Protein AF-A0A6P3RRE3-F1 (afdb_monomer_lite)

Foldseek 3Di:
DDDDDDDWWKWKADQPDAPPDPPDPNHHTDDIDGPVQKDWDDFVVQQDPVQQKTKTKIDGPDDPPCQCVVKIKMKMKTADCAWDFDPDPPRDTDGNVDIDIDIDIPSGHHPDPRMDIDTDDDDDDPDPDAWDWDWDWDQDPPPDGDTDIDIDTDD

Organism: Pteropus vampyrus (NCBI:txid132908)

Secondary structure (DSSP, 8-state):
--------EEEEEE-TT--S-TTS-SSEEPPPEEGGGEEE--GGGT-BTTTTEEEEEEEES--TT-TTTT-EEEEEEEE-SS-B--SSTT---B-TT-EEEEEEEESPPPSSTTEEEEE------SSSPPPPPEEEEEEETTT--EEEEEEE---

pLDDT: mean 84.7, std 14.82, range [27.89, 97.44]

Sequence (155 aa):
FCIPRPPRQLFEFDGTNTSGTAAKPPGKPYPPYLLAKFSWNNVTGSLDPATLSATFQGHPIHDPTGAFTNGSLTFRVQAFPRSGRPTQPPRLLHTADTCQLEVALVGASPRGNRSLFGLEVAMLGPGPACPSVQGQQSIDDEYAPAVFQLDQLLW

Radius of gyration: 18.26 Å; chains: 1; bounding box: 47×42×44 Å

InterPro domains:
  IPR029382 Glycosylated lysosomal membrane protein [PF15065] (9-155)
  IPR029382 Glycosylated lysosomal membrane protein [PTHR31981] (9-155)

Structure (mmCIF, N/CA/C/O backbone):
data_AF-A0A6P3RRE3-F1
#
_entry.id   AF-A0A6P3RRE3-F1
#
loop_
_atom_site.group_PDB
_atom_site.id
_atom_site.type_symbol
_atom_site.label_atom_id
_atom_site.label_alt_id
_atom_site.label_comp_id
_atom_site.label_asym_id
_atom_site.label_entity_id
_atom_site.label_seq_id
_atom_site.pdbx_PDB_ins_code
_atom_site.Cartn_x
_atom_site.Cartn_y
_atom_site.Cartn_z
_atom_site.occupancy
_atom_site.B_iso_or_equiv
_atom_site.auth_seq_id
_atom_site.auth_comp_id
_atom_site.auth_asym_id
_atom_site.auth_atom_id
_atom_site.pdbx_PDB_model_num
ATOM 1 N N . PHE A 1 1 ? -18.370 -23.460 0.334 1.00 27.89 1 PHE A N 1
ATOM 2 C CA . PHE A 1 1 ? -18.999 -22.428 -0.511 1.00 27.89 1 PHE A CA 1
ATOM 3 C C . PHE A 1 1 ? -18.315 -21.106 -0.225 1.00 27.89 1 PHE A C 1
ATOM 5 O O . PHE A 1 1 ? -18.442 -20.596 0.879 1.00 27.89 1 PHE A O 1
ATOM 12 N N . CYS A 1 2 ? -17.527 -20.602 -1.171 1.00 40.94 2 CYS A N 1
ATOM 13 C CA . CYS A 1 2 ? -16.938 -19.268 -1.088 1.00 40.94 2 CYS A CA 1
ATOM 14 C C . CYS A 1 2 ? -17.645 -18.361 -2.098 1.00 40.94 2 CYS A C 1
ATOM 16 O O . CYS A 1 2 ? -18.003 -18.837 -3.171 1.00 40.94 2 CYS A O 1
ATOM 18 N N . ILE A 1 3 ? -17.746 -17.074 -1.740 1.00 41.84 3 ILE A N 1
ATOM 19 C CA . ILE A 1 3 ? -18.391 -15.920 -2.409 1.00 41.84 3 ILE A CA 1
ATOM 20 C C . ILE A 1 3 ? -19.724 -15.576 -1.717 1.00 41.84 3 ILE A C 1
ATOM 22 O O . ILE A 1 3 ? -20.631 -16.404 -1.678 1.00 41.84 3 ILE A O 1
ATOM 26 N N . PRO A 1 4 ? -19.786 -14.402 -1.057 1.00 36.94 4 PRO A N 1
ATOM 27 C CA . PRO A 1 4 ? -19.599 -13.080 -1.664 1.00 36.94 4 PRO A CA 1
ATOM 28 C C . PRO A 1 4 ? -18.292 -12.395 -1.231 1.00 36.94 4 PRO A C 1
ATOM 30 O O . PRO A 1 4 ? -18.009 -12.305 -0.044 1.00 36.94 4 PRO A O 1
ATOM 33 N N . ARG A 1 5 ? -17.481 -11.890 -2.175 1.00 63.47 5 ARG A N 1
ATOM 34 C CA . ARG A 1 5 ? -16.348 -10.984 -1.873 1.00 63.47 5 ARG A CA 1
ATOM 35 C C . ARG A 1 5 ? -16.669 -9.579 -2.393 1.00 63.47 5 ARG A C 1
ATOM 37 O O . ARG A 1 5 ? -16.687 -9.391 -3.608 1.00 63.47 5 ARG A O 1
ATOM 44 N N . PRO A 1 6 ? -17.011 -8.630 -1.506 1.00 43.44 6 PRO A N 1
ATOM 45 C CA . PRO A 1 6 ? -16.302 -7.331 -1.438 1.00 43.44 6 PRO A CA 1
ATOM 46 C C . PRO A 1 6 ? -16.317 -6.697 -0.012 1.00 43.44 6 PRO A C 1
ATOM 48 O O . PRO A 1 6 ? -17.103 -7.144 0.819 1.00 43.44 6 PRO A O 1
ATOM 51 N N . PRO A 1 7 ? -15.578 -5.604 0.297 1.00 53.41 7 PRO A N 1
ATOM 52 C CA . PRO A 1 7 ? -14.427 -4.988 -0.368 1.00 53.41 7 PRO A CA 1
ATOM 53 C C . PRO A 1 7 ? -13.149 -5.084 0.500 1.00 53.41 7 PRO A C 1
ATOM 55 O O . PRO A 1 7 ? -13.206 -5.393 1.679 1.00 53.41 7 PRO A O 1
ATOM 58 N N . ARG A 1 8 ? -11.986 -4.778 -0.079 1.00 80.56 8 ARG A N 1
ATOM 59 C CA . ARG A 1 8 ? -10.725 -4.608 0.666 1.00 80.56 8 ARG A CA 1
ATOM 60 C C . ARG A 1 8 ? -10.830 -3.354 1.542 1.00 80.56 8 ARG A C 1
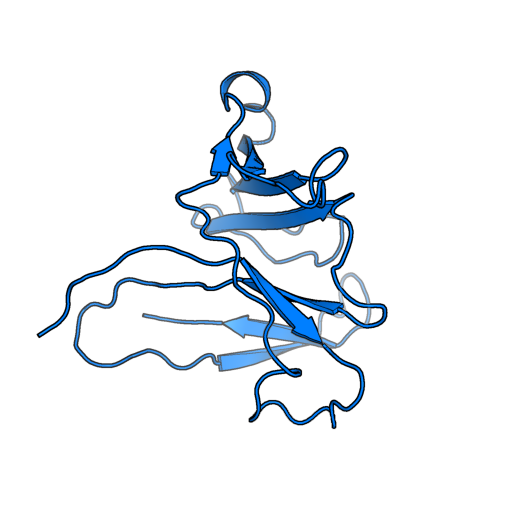ATOM 62 O O . ARG A 1 8 ? -11.384 -2.352 1.079 1.00 80.56 8 ARG A O 1
ATOM 69 N N . GLN A 1 9 ? -10.345 -3.411 2.778 1.00 92.56 9 GLN A N 1
ATOM 70 C CA . GLN A 1 9 ? -10.597 -2.388 3.798 1.00 92.56 9 GLN A CA 1
ATOM 71 C C . GLN A 1 9 ? -9.310 -1.748 4.312 1.00 92.56 9 GLN A C 1
ATOM 73 O O . GLN A 1 9 ? -8.295 -2.419 4.494 1.00 92.56 9 GLN A O 1
ATOM 78 N N . LEU A 1 10 ? -9.387 -0.449 4.596 1.00 94.81 10 LEU A N 1
ATOM 79 C CA . LEU A 1 10 ? -8.461 0.237 5.490 1.00 94.81 10 LEU A CA 1
ATOM 80 C C . LEU A 1 10 ? -9.119 0.305 6.874 1.00 94.81 10 LEU A C 1
ATOM 82 O O . LEU A 1 10 ? -10.188 0.899 7.042 1.00 94.81 10 LEU A O 1
ATOM 86 N N . PHE A 1 11 ? -8.483 -0.327 7.852 1.00 93.94 11 PHE A N 1
ATOM 87 C CA . PHE A 1 11 ? -8.894 -0.330 9.246 1.00 93.94 11 PHE A CA 1
ATOM 88 C C . PHE A 1 11 ? -8.222 0.790 10.026 1.00 93.94 11 PHE A C 1
ATOM 90 O O . PHE A 1 11 ? -7.097 1.191 9.733 1.00 93.94 11 PHE A O 1
ATOM 97 N N . GLU A 1 12 ? -8.911 1.226 11.071 1.00 94.50 12 GLU A N 1
ATOM 98 C CA . GLU A 1 12 ? -8.396 2.128 12.086 1.00 94.50 12 GLU A CA 1
ATOM 99 C C . GLU A 1 12 ? -8.856 1.612 13.454 1.00 94.50 12 GLU A C 1
ATOM 101 O O . GLU A 1 12 ? -10.024 1.251 13.622 1.00 94.50 12 GLU A O 1
ATOM 106 N N . PHE A 1 13 ? -7.954 1.570 14.429 1.00 92.38 13 PHE A N 1
ATOM 107 C CA . PHE A 1 13 ? -8.210 1.074 15.780 1.00 92.38 13 PHE A CA 1
ATOM 108 C C . PHE A 1 13 ? -7.782 2.104 16.823 1.00 92.38 13 PHE A C 1
ATOM 110 O O . PHE A 1 13 ? -6.747 2.745 16.669 1.00 92.38 13 PHE A O 1
ATOM 117 N N . ASP A 1 14 ? -8.542 2.227 17.908 1.00 91.44 14 ASP A N 1
ATOM 118 C CA . ASP A 1 14 ? -8.147 2.998 19.089 1.00 91.44 14 ASP A CA 1
ATOM 119 C C . ASP A 1 14 ? -7.123 2.209 19.926 1.00 91.44 14 ASP A C 1
ATOM 121 O O . ASP A 1 14 ? -7.472 1.229 20.594 1.00 91.44 14 ASP A O 1
ATOM 125 N N . GLY A 1 15 ? -5.863 2.649 19.890 1.00 85.06 15 GLY A N 1
ATOM 126 C CA . GLY A 1 15 ? -4.721 2.038 20.570 1.00 85.06 15 GLY A CA 1
ATOM 127 C C . GLY A 1 15 ? -4.535 2.439 22.040 1.00 85.06 15 GLY A C 1
ATOM 128 O O . GLY A 1 15 ? -3.462 2.226 22.600 1.00 85.06 15 GLY A O 1
ATOM 129 N N . THR A 1 16 ? -5.523 3.050 22.702 1.00 79.88 16 THR A N 1
ATOM 130 C CA . THR A 1 16 ? -5.366 3.557 24.082 1.00 79.88 16 THR A CA 1
ATOM 131 C C . THR A 1 16 ? -5.017 2.496 25.137 1.00 79.88 16 THR A C 1
ATOM 133 O O . THR A 1 16 ? -4.368 2.853 26.117 1.00 79.88 16 THR A O 1
ATOM 136 N N . ASN A 1 17 ? -5.352 1.213 24.925 1.00 68.69 17 ASN A N 1
ATOM 137 C CA . ASN A 1 17 ? -5.155 0.116 25.894 1.00 68.69 17 ASN A CA 1
ATOM 138 C C . ASN A 1 17 ? -4.565 -1.174 25.284 1.00 68.69 17 ASN A C 1
ATOM 140 O O . ASN A 1 17 ? -4.866 -2.283 25.733 1.00 68.69 17 ASN A O 1
ATOM 144 N N . THR A 1 18 ? -3.757 -1.074 24.231 1.00 65.44 18 THR A N 1
ATOM 145 C CA . THR A 1 18 ? -3.155 -2.259 23.604 1.00 65.44 18 THR A CA 1
ATOM 146 C C . THR A 1 18 ? -1.985 -2.804 24.417 1.00 65.44 18 THR A C 1
ATOM 148 O O . THR A 1 18 ? -0.912 -2.204 24.439 1.00 65.44 18 THR A O 1
ATOM 151 N N . SER A 1 19 ? -2.147 -3.981 25.028 1.00 58.59 19 SER A N 1
ATOM 152 C CA . SER A 1 19 ? -1.005 -4.838 25.362 1.00 58.59 19 SER A CA 1
ATOM 153 C C . SER A 1 19 ? -0.476 -5.423 24.050 1.00 58.59 19 SER A C 1
ATOM 155 O O . SER A 1 19 ? -1.262 -6.010 23.311 1.00 58.59 19 SER A O 1
ATOM 157 N N . GLY A 1 20 ? 0.808 -5.245 23.728 1.00 55.66 20 GLY A N 1
ATOM 158 C CA . GLY A 1 20 ? 1.434 -5.578 22.432 1.00 55.66 20 GLY A CA 1
ATOM 159 C C . GLY A 1 20 ? 1.491 -7.066 22.038 1.00 55.66 20 GLY A C 1
ATOM 160 O O . GLY A 1 20 ? 2.491 -7.522 21.500 1.00 55.66 20 GLY A O 1
ATOM 161 N N . THR A 1 21 ? 0.450 -7.849 22.315 1.00 53.38 21 THR A N 1
ATOM 162 C CA . THR A 1 21 ? 0.322 -9.266 21.966 1.00 53.38 21 THR A CA 1
ATOM 163 C C . THR A 1 21 ? -0.433 -9.432 20.647 1.00 53.38 21 THR A C 1
ATOM 165 O O . THR A 1 21 ? -1.594 -9.037 20.548 1.00 53.38 21 THR A O 1
ATOM 168 N N . ALA A 1 22 ? 0.198 -10.082 19.665 1.00 56.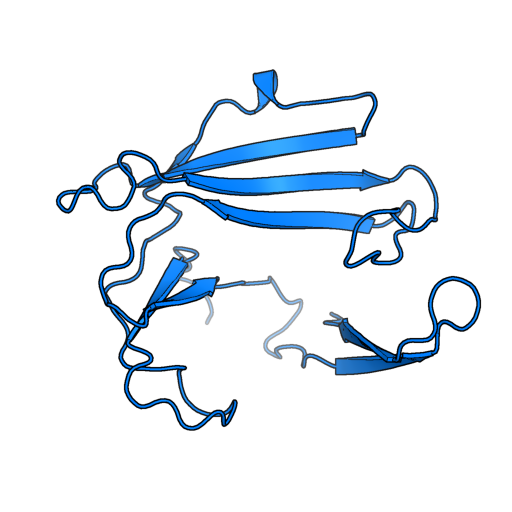31 22 ALA A N 1
ATOM 169 C CA . ALA A 1 22 ? -0.263 -10.231 18.276 1.00 56.31 22 ALA A CA 1
ATOM 170 C C . ALA A 1 22 ? -1.593 -10.998 18.071 1.00 56.31 22 ALA A C 1
ATOM 172 O O . ALA A 1 22 ? -2.103 -11.054 16.957 1.00 56.31 22 ALA A O 1
ATOM 173 N N . ALA A 1 23 ? -2.166 -11.599 19.120 1.00 55.16 23 ALA A N 1
ATOM 174 C CA . ALA A 1 23 ? -3.348 -12.461 19.018 1.00 55.16 23 ALA A CA 1
ATOM 175 C C . ALA A 1 23 ? -4.699 -11.719 19.094 1.00 55.16 23 ALA A C 1
ATOM 177 O O . ALA A 1 23 ? -5.739 -12.318 18.826 1.00 55.16 23 ALA A O 1
ATOM 178 N N . LYS A 1 24 ? -4.717 -10.433 19.474 1.00 63.22 24 LYS A N 1
ATOM 179 C CA . LYS A 1 24 ? -5.942 -9.626 19.608 1.00 63.22 24 LYS A CA 1
ATOM 180 C C . LYS A 1 24 ? -5.889 -8.448 18.628 1.00 63.22 24 LYS A C 1
ATOM 182 O O . LYS A 1 24 ? -4.794 -7.932 18.406 1.00 63.22 24 LYS A O 1
ATOM 187 N N . PRO A 1 25 ? -7.027 -7.991 18.056 1.00 69.62 25 PRO A N 1
ATOM 188 C CA . PRO A 1 25 ? -7.052 -6.739 17.309 1.00 69.62 25 PRO A CA 1
ATOM 189 C C . PRO A 1 25 ? -6.362 -5.629 18.112 1.00 69.62 25 PRO A C 1
ATOM 191 O O . PRO A 1 25 ? -6.518 -5.591 19.341 1.00 69.62 25 PRO A O 1
ATOM 194 N N . PRO A 1 26 ? -5.623 -4.731 17.441 1.00 79.56 26 PRO A N 1
ATOM 195 C CA . PRO A 1 26 ? -4.746 -3.753 18.076 1.00 79.56 26 PRO A CA 1
ATOM 196 C C . PRO A 1 26 ? -5.544 -2.590 18.688 1.00 79.56 26 PRO A C 1
ATOM 198 O O . PRO A 1 26 ? -5.121 -1.447 18.645 1.00 79.56 26 PRO A O 1
ATOM 201 N N . GLY A 1 27 ? -6.730 -2.844 19.235 1.00 84.12 27 GLY A N 1
ATOM 202 C CA . GLY A 1 27 ? -7.595 -1.828 19.813 1.00 84.12 27 GLY A CA 1
ATOM 203 C C . GLY A 1 27 ? -9.063 -2.024 19.474 1.00 84.12 27 GLY A C 1
ATOM 204 O O . GLY A 1 27 ? -9.467 -3.009 18.848 1.00 84.12 27 GLY A O 1
ATOM 205 N N . LYS A 1 28 ? -9.881 -1.058 19.895 1.00 87.75 28 LYS A N 1
ATOM 206 C CA . LYS A 1 28 ? -11.296 -1.001 19.515 1.00 87.75 28 LYS A CA 1
ATOM 207 C C . LYS A 1 28 ? -11.394 -0.511 18.062 1.00 87.75 28 LYS A C 1
ATOM 209 O O . LYS A 1 28 ? -10.886 0.573 17.784 1.00 87.75 28 LYS A O 1
ATOM 214 N N . PRO A 1 29 ? -12.022 -1.260 17.138 1.00 90.50 29 PRO A N 1
ATOM 215 C CA . PRO A 1 29 ? -12.110 -0.842 15.744 1.00 90.50 29 PRO A CA 1
ATOM 216 C C . PRO A 1 29 ? -13.052 0.353 15.582 1.00 90.50 29 PRO A C 1
ATOM 218 O O . PRO A 1 29 ? -14.155 0.375 16.137 1.00 90.50 29 PRO A O 1
ATOM 221 N N . TYR A 1 30 ? -12.635 1.318 14.771 1.00 93.06 30 TYR A N 1
ATOM 222 C CA . TYR A 1 30 ? -13.529 2.303 14.175 1.00 93.06 30 TYR A CA 1
ATOM 223 C C . TYR A 1 30 ? -14.201 1.725 12.912 1.00 93.06 30 TYR A C 1
ATOM 225 O O . TYR A 1 30 ? -13.740 0.714 12.377 1.00 93.06 30 TYR A O 1
ATOM 233 N N . PRO A 1 31 ? -15.271 2.357 12.382 1.00 93.12 31 PRO A N 1
ATOM 234 C CA . PRO A 1 31 ? -15.863 1.943 11.108 1.00 93.12 31 PRO A CA 1
ATOM 235 C C . PRO A 1 31 ? -14.830 1.932 9.959 1.00 93.12 31 PRO A C 1
ATOM 237 O O . PRO A 1 31 ? -14.236 2.979 9.687 1.00 93.12 31 PRO A O 1
ATOM 240 N N . PRO A 1 32 ? -14.597 0.800 9.276 1.00 93.00 32 PRO A N 1
ATOM 241 C CA . PRO A 1 32 ? -13.542 0.691 8.273 1.00 93.00 32 PRO A CA 1
ATOM 242 C C . PRO A 1 32 ? -13.840 1.517 7.022 1.00 93.00 32 PRO A C 1
ATOM 244 O O . PRO A 1 32 ? -14.997 1.739 6.652 1.00 93.00 32 PRO A O 1
ATOM 247 N N . TYR A 1 33 ? -12.782 1.931 6.327 1.00 94.50 33 TYR A N 1
ATOM 248 C CA . TYR A 1 33 ? -12.901 2.560 5.020 1.00 94.50 33 TYR A CA 1
ATOM 249 C C . TYR A 1 33 ? -12.904 1.481 3.937 1.00 94.50 33 TYR A C 1
ATOM 251 O O . TYR A 1 33 ? -11.952 0.714 3.788 1.00 94.50 33 TYR A O 1
ATOM 259 N N . LEU A 1 34 ? -13.980 1.423 3.157 1.00 94.56 34 LEU A N 1
ATOM 260 C CA . LEU A 1 34 ? -14.100 0.478 2.051 1.00 94.56 34 LEU A CA 1
ATOM 261 C C . LEU A 1 34 ? -13.326 1.023 0.848 1.00 94.56 34 LEU A C 1
ATOM 263 O O . LEU A 1 34 ? -13.736 2.030 0.274 1.00 94.56 34 LEU A O 1
ATOM 267 N N . LEU A 1 35 ? -12.262 0.343 0.412 1.00 94.19 35 LEU A N 1
ATOM 268 C CA . LEU A 1 35 ? -11.444 0.805 -0.721 1.00 94.19 35 LEU A CA 1
ATOM 269 C C . LEU A 1 35 ? -12.217 0.822 -2.049 1.00 94.19 35 LEU A C 1
ATOM 271 O O . LEU A 1 35 ? -11.879 1.570 -2.958 1.00 94.19 35 LEU A O 1
ATOM 275 N N . ALA A 1 36 ? -13.303 0.050 -2.152 1.00 94.00 36 ALA A N 1
ATOM 276 C CA . ALA A 1 36 ? -14.232 0.121 -3.283 1.00 94.00 36 ALA A CA 1
ATOM 277 C C . ALA A 1 36 ? -15.029 1.441 -3.344 1.00 94.00 36 ALA A C 1
ATOM 279 O O . ALA A 1 36 ? -15.628 1.743 -4.369 1.00 94.00 36 ALA A O 1
ATOM 280 N N . LYS A 1 37 ? -15.059 2.218 -2.252 1.00 95.25 37 LYS A N 1
ATOM 281 C CA . LYS A 1 37 ? -15.693 3.543 -2.168 1.00 95.25 37 LYS A CA 1
ATOM 282 C C . LYS A 1 37 ? -14.662 4.679 -2.204 1.00 95.25 37 LYS A C 1
ATOM 284 O O . LYS A 1 37 ? -14.936 5.769 -1.701 1.00 95.25 37 LYS A O 1
ATOM 289 N N . PHE A 1 38 ? -13.476 4.418 -2.755 1.00 95.69 38 PHE A N 1
ATOM 290 C CA . PHE A 1 38 ? -12.456 5.434 -3.015 1.00 95.69 38 PHE A CA 1
ATOM 291 C C . PHE A 1 38 ? -12.554 5.921 -4.457 1.00 95.69 38 PHE A C 1
ATOM 293 O O . PHE A 1 38 ? -12.825 5.139 -5.369 1.00 95.69 38 PHE A O 1
ATOM 300 N N . SER A 1 39 ? -12.304 7.212 -4.644 1.00 95.56 39 SER A N 1
ATOM 301 C CA . SER A 1 39 ? -11.953 7.782 -5.937 1.00 95.56 39 SER A CA 1
ATOM 302 C C . SER A 1 39 ? -10.447 7.645 -6.115 1.00 95.56 39 SER A C 1
ATOM 304 O O . SER A 1 39 ? -9.696 7.887 -5.168 1.00 95.56 39 SER A O 1
ATOM 306 N N . TRP A 1 40 ? -10.012 7.254 -7.309 1.00 95.38 40 TRP A N 1
ATOM 307 C CA . TRP A 1 40 ? -8.605 7.050 -7.641 1.00 95.38 40 TRP A CA 1
ATOM 308 C C . TRP A 1 40 ? -8.204 7.991 -8.770 1.00 95.38 40 TRP A C 1
ATOM 310 O O . TRP A 1 40 ? -8.924 8.126 -9.760 1.00 95.38 40 TRP A O 1
ATOM 320 N N . ASN A 1 41 ? -7.044 8.623 -8.623 1.00 94.94 41 ASN A N 1
ATOM 321 C CA . ASN A 1 41 ? -6.463 9.475 -9.649 1.00 94.94 41 ASN A CA 1
ATOM 322 C C . ASN A 1 41 ? -6.118 8.660 -10.900 1.00 94.94 41 ASN A C 1
ATOM 324 O O . ASN A 1 41 ? -5.859 7.455 -10.838 1.00 94.94 41 ASN A O 1
ATOM 328 N N . ASN A 1 42 ? -6.080 9.339 -12.047 1.00 94.12 42 ASN A N 1
ATOM 329 C CA . ASN A 1 42 ? -5.665 8.704 -13.288 1.00 94.12 42 ASN A CA 1
ATOM 330 C C . ASN A 1 42 ? -4.181 8.306 -13.214 1.00 94.12 42 ASN A C 1
ATOM 332 O O . ASN A 1 42 ? -3.316 9.140 -12.946 1.00 94.12 42 ASN A O 1
ATOM 336 N N . VAL A 1 43 ? -3.898 7.034 -13.489 1.00 92.88 43 VAL A N 1
ATOM 337 C CA . VAL A 1 43 ? -2.549 6.459 -13.442 1.00 92.88 43 VAL A CA 1
ATOM 338 C C . VAL A 1 43 ? -1.648 6.963 -14.572 1.00 92.88 43 VAL A C 1
ATOM 340 O O . VAL A 1 43 ? -0.430 6.919 -14.449 1.00 92.88 43 VAL A O 1
ATOM 343 N N . THR A 1 44 ? -2.208 7.478 -15.673 1.00 90.25 44 THR A N 1
ATOM 344 C CA . THR A 1 44 ? -1.405 7.914 -16.830 1.00 90.25 44 THR A CA 1
ATOM 345 C C . THR A 1 44 ? -0.394 9.004 -16.482 1.00 90.25 44 THR A C 1
ATOM 347 O O . THR A 1 44 ? 0.682 9.030 -17.066 1.00 90.25 44 THR A O 1
ATOM 350 N N . GLY A 1 45 ? -0.712 9.876 -15.520 1.00 87.38 45 GLY A N 1
ATOM 351 C CA . GLY A 1 45 ? 0.195 10.929 -15.056 1.00 87.38 45 GLY A CA 1
ATOM 352 C C . GLY A 1 45 ? 1.296 10.447 -14.106 1.00 87.38 45 GLY A C 1
ATOM 353 O O . GLY A 1 45 ? 2.248 11.184 -13.876 1.00 87.38 45 GLY A O 1
ATOM 354 N N . SER A 1 46 ? 1.176 9.238 -13.548 1.00 92.06 46 SER A N 1
ATOM 355 C CA . SE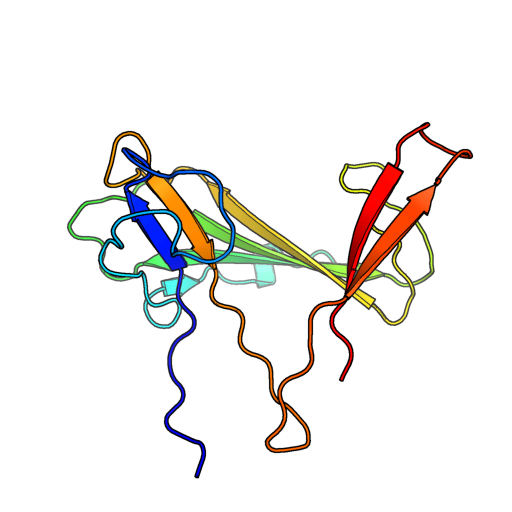R A 1 46 ? 2.137 8.660 -12.599 1.00 92.06 46 SER A CA 1
ATOM 356 C C . SER A 1 46 ? 2.902 7.457 -13.153 1.00 92.06 46 SER A C 1
ATOM 358 O O . SER A 1 46 ? 3.727 6.882 -12.442 1.00 92.06 46 SER A O 1
ATOM 360 N N . LEU A 1 47 ? 2.615 7.060 -14.396 1.00 95.31 47 LEU A N 1
ATOM 361 C CA . LEU A 1 47 ? 3.319 5.994 -15.089 1.00 95.31 47 LEU A CA 1
ATOM 362 C C . LEU A 1 47 ? 4.707 6.484 -15.504 1.00 95.31 47 LEU A C 1
ATOM 364 O O . LEU A 1 47 ? 4.835 7.404 -16.309 1.00 95.31 47 LEU A O 1
ATOM 368 N N . ASP A 1 48 ? 5.736 5.821 -14.996 1.00 95.38 48 ASP A N 1
ATOM 369 C CA . ASP A 1 48 ? 7.127 6.083 -15.332 1.00 95.38 48 ASP A CA 1
ATOM 370 C C . ASP A 1 48 ? 7.761 4.832 -15.967 1.00 95.38 48 ASP A C 1
ATOM 372 O O . ASP A 1 48 ? 8.142 3.890 -15.259 1.00 95.38 48 ASP A O 1
ATOM 376 N N . PRO A 1 49 ? 7.896 4.803 -17.307 1.00 94.38 49 PRO A N 1
ATOM 377 C CA . PRO A 1 49 ? 8.533 3.700 -18.018 1.00 94.38 49 PRO A CA 1
ATOM 378 C C . PRO A 1 49 ? 10.025 3.537 -17.708 1.00 94.38 49 PRO A C 1
ATOM 380 O O . PRO A 1 49 ? 10.544 2.433 -17.849 1.00 94.38 49 PRO A O 1
ATOM 383 N N . ALA A 1 50 ? 10.727 4.598 -17.295 1.00 94.06 50 ALA A N 1
ATOM 384 C CA . ALA A 1 50 ? 12.157 4.520 -17.002 1.00 94.06 50 ALA A CA 1
ATOM 385 C C . ALA A 1 50 ? 12.417 3.765 -15.692 1.00 94.06 50 ALA A C 1
ATOM 387 O O . ALA A 1 50 ? 13.390 3.018 -15.587 1.00 94.06 50 ALA A O 1
ATOM 388 N N . THR A 1 51 ? 11.529 3.925 -14.708 1.00 92.62 51 THR A N 1
ATOM 389 C CA . THR A 1 51 ? 11.601 3.217 -13.419 1.00 92.62 51 THR A CA 1
ATOM 390 C C . THR A 1 51 ? 10.684 1.997 -13.332 1.00 92.62 51 THR A C 1
ATOM 392 O O . THR A 1 51 ? 10.691 1.317 -12.303 1.00 92.62 51 THR A O 1
ATOM 395 N N . LEU A 1 52 ? 9.926 1.711 -14.400 1.00 95.75 52 LEU A N 1
ATOM 396 C CA . LEU A 1 52 ? 8.910 0.657 -14.476 1.00 95.75 52 LEU A CA 1
ATOM 397 C C . LEU A 1 52 ? 7.910 0.740 -13.315 1.00 95.75 52 LEU A C 1
ATOM 399 O O . LEU A 1 52 ? 7.581 -0.272 -12.689 1.00 95.75 52 LEU A O 1
ATOM 403 N N . SER A 1 53 ? 7.463 1.957 -12.996 1.00 96.31 53 SER A N 1
ATOM 404 C CA . SER A 1 53 ? 6.587 2.198 -11.851 1.00 96.31 53 SER A CA 1
ATOM 405 C C . SER A 1 53 ? 5.315 2.961 -12.206 1.00 96.31 53 SER A C 1
ATOM 407 O O . SER A 1 53 ? 5.241 3.669 -13.207 1.00 96.31 53 SER A O 1
ATOM 409 N N . ALA A 1 54 ? 4.284 2.768 -11.388 1.00 96.88 54 ALA A N 1
ATOM 410 C CA . ALA A 1 54 ? 2.999 3.444 -11.496 1.00 96.88 54 ALA A CA 1
ATOM 411 C C . ALA A 1 54 ? 2.418 3.675 -10.100 1.00 96.88 54 ALA A C 1
ATOM 413 O O . ALA A 1 54 ? 2.616 2.863 -9.192 1.00 96.88 54 ALA A O 1
ATOM 414 N N . THR A 1 55 ? 1.685 4.774 -9.923 1.00 97.25 55 THR A N 1
ATOM 415 C CA . THR A 1 55 ? 1.143 5.159 -8.613 1.00 97.25 55 THR A CA 1
ATOM 416 C C . THR A 1 55 ? -0.365 5.363 -8.665 1.00 97.25 55 THR A C 1
ATOM 418 O O . THR A 1 55 ? -0.863 6.197 -9.421 1.00 97.25 55 THR A O 1
ATOM 421 N N . PHE A 1 56 ? -1.086 4.638 -7.812 1.00 96.19 56 PHE A N 1
ATOM 422 C CA . PHE A 1 56 ? -2.521 4.778 -7.591 1.00 96.19 56 PHE A CA 1
ATOM 423 C C . PHE A 1 56 ? -2.742 5.546 -6.296 1.00 96.19 56 PHE A C 1
ATOM 425 O O . PHE A 1 56 ? -2.523 5.019 -5.209 1.00 96.19 56 PHE A O 1
ATOM 432 N N . GLN A 1 57 ? -3.176 6.793 -6.411 1.00 96.81 57 GLN A N 1
ATOM 433 C CA . GLN A 1 57 ? -3.499 7.637 -5.268 1.00 96.81 57 GLN A CA 1
ATOM 434 C C . GLN A 1 57 ? -5.008 7.832 -5.202 1.00 96.81 57 GLN A C 1
ATOM 436 O O . GLN A 1 57 ? -5.636 8.088 -6.229 1.00 96.81 57 GLN A O 1
ATOM 441 N N . GLY A 1 58 ? -5.588 7.713 -4.014 1.00 95.56 58 GLY A N 1
ATOM 442 C CA . GLY A 1 58 ? -7.023 7.857 -3.845 1.00 95.56 58 GLY A CA 1
ATOM 443 C C . GLY A 1 58 ? -7.443 8.342 -2.470 1.00 95.56 58 GLY A C 1
ATOM 444 O O . GLY A 1 58 ? -6.666 8.361 -1.512 1.00 95.56 58 GLY A O 1
ATOM 445 N N . HIS A 1 59 ? -8.711 8.720 -2.392 1.00 96.31 59 HIS A N 1
ATOM 446 C CA . HIS A 1 59 ? -9.384 9.174 -1.180 1.00 96.31 59 HIS A CA 1
ATOM 447 C C . HIS A 1 59 ? -10.843 8.686 -1.179 1.00 96.31 59 HIS A C 1
ATOM 449 O O . HIS A 1 59 ? -11.390 8.388 -2.247 1.00 96.31 59 HIS A O 1
ATOM 455 N N . PRO A 1 60 ? -11.512 8.590 -0.017 1.00 96.06 60 PRO A N 1
ATOM 456 C CA . PRO A 1 60 ? -12.927 8.241 0.040 1.00 96.06 60 PRO A CA 1
ATOM 457 C C . PRO A 1 60 ? -13.780 9.206 -0.799 1.00 96.06 60 PRO A C 1
ATOM 459 O O . PRO A 1 60 ? -13.565 10.417 -0.770 1.00 96.06 60 PRO A O 1
ATOM 462 N N . ILE A 1 61 ? -14.772 8.675 -1.522 1.00 95.25 61 ILE A N 1
ATOM 463 C CA . ILE A 1 61 ? -15.740 9.483 -2.294 1.00 95.25 61 ILE A CA 1
ATOM 464 C C . ILE A 1 61 ? -16.645 10.286 -1.351 1.00 95.25 61 ILE A C 1
ATOM 466 O O . ILE A 1 61 ? -17.038 11.407 -1.656 1.00 95.25 61 ILE A O 1
ATOM 470 N N . HIS A 1 62 ? -16.984 9.699 -0.203 1.00 92.94 62 HIS A N 1
ATOM 471 C CA . HIS A 1 62 ? -17.837 10.308 0.808 1.00 92.94 62 HIS A CA 1
ATOM 472 C C . HIS A 1 62 ? -17.099 10.344 2.147 1.00 92.94 62 HIS A C 1
ATOM 474 O O . HIS A 1 62 ? -16.939 9.310 2.801 1.00 92.94 62 HIS A O 1
ATOM 480 N N . ASP A 1 63 ? -16.670 11.538 2.548 1.00 92.25 63 ASP A N 1
ATOM 481 C CA . ASP A 1 63 ? -15.900 11.786 3.766 1.00 92.25 63 ASP A CA 1
ATOM 482 C C . ASP A 1 63 ? -16.537 12.921 4.590 1.00 92.25 63 ASP A C 1
ATOM 484 O O . ASP A 1 63 ? -16.102 14.071 4.530 1.00 92.25 63 ASP A O 1
ATOM 488 N N . PRO A 1 64 ? -17.601 12.625 5.355 1.00 90.81 64 PRO A N 1
ATOM 489 C CA . PRO A 1 64 ? -18.368 13.646 6.069 1.00 90.81 64 PRO A CA 1
ATOM 490 C C . PRO A 1 64 ? -17.575 14.265 7.225 1.00 90.81 64 PRO A C 1
ATOM 492 O O . PRO A 1 64 ? -17.875 1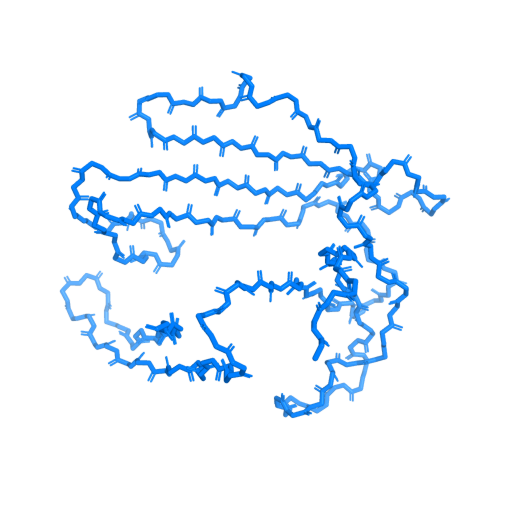5.367 7.667 1.00 90.81 64 PRO A O 1
ATOM 495 N N . THR A 1 65 ? -16.570 13.547 7.725 1.00 89.62 65 THR A N 1
ATOM 496 C CA . THR A 1 65 ? -15.667 14.003 8.784 1.00 89.62 65 THR A CA 1
ATOM 497 C C . THR A 1 65 ? -14.491 14.818 8.253 1.00 89.62 65 THR A C 1
ATOM 499 O O . THR A 1 65 ? -13.744 15.373 9.053 1.00 89.62 65 THR A O 1
ATOM 502 N N . GLY A 1 66 ? -14.299 14.872 6.930 1.00 93.12 66 GLY A N 1
ATOM 503 C CA . GLY A 1 66 ? -13.161 15.543 6.305 1.00 93.12 66 GLY A CA 1
ATOM 504 C C . GLY A 1 66 ? -11.806 14.929 6.668 1.00 93.12 66 GLY A C 1
ATOM 505 O O . GLY A 1 66 ? -10.790 15.625 6.597 1.00 93.12 66 GLY A O 1
ATOM 506 N N . ALA A 1 67 ? -11.768 13.649 7.054 1.00 94.25 67 ALA A N 1
ATOM 507 C CA . ALA A 1 67 ? -10.551 12.961 7.474 1.00 94.25 67 ALA A CA 1
ATOM 508 C C . ALA A 1 67 ? -9.489 12.895 6.360 1.00 94.25 67 ALA A C 1
ATOM 510 O O . ALA A 1 67 ? -8.298 12.895 6.644 1.00 94.25 67 ALA A O 1
ATOM 511 N N . PHE A 1 68 ? -9.898 12.883 5.095 1.00 96.19 68 PHE A N 1
ATOM 512 C CA . PHE A 1 68 ? -9.051 12.825 3.906 1.00 96.19 68 PHE A CA 1
ATOM 513 C C . PHE A 1 68 ? -9.017 14.149 3.129 1.00 96.19 68 PHE A C 1
ATOM 515 O O . PHE A 1 68 ? -8.530 14.169 2.006 1.00 96.19 68 PHE A O 1
ATOM 522 N N . THR A 1 69 ? -9.456 15.273 3.710 1.00 93.69 69 THR A N 1
ATOM 523 C CA . THR A 1 69 ? -9.439 16.587 3.024 1.00 93.69 69 THR A CA 1
ATOM 524 C C . THR A 1 69 ? -8.051 16.944 2.473 1.00 93.69 69 THR A C 1
ATOM 526 O O . THR A 1 69 ? -7.933 17.396 1.341 1.00 93.69 69 THR A O 1
ATOM 529 N N . ASN A 1 70 ? -6.998 16.674 3.252 1.00 94.12 70 ASN A N 1
ATOM 530 C CA . ASN A 1 70 ? -5.592 16.813 2.846 1.00 94.12 70 ASN A CA 1
ATOM 531 C C . ASN A 1 70 ? -4.869 15.455 2.835 1.00 94.12 70 ASN A C 1
ATOM 533 O O . ASN A 1 70 ? -3.642 15.392 2.924 1.00 94.12 70 ASN A O 1
ATOM 537 N N . GLY A 1 71 ? -5.640 14.367 2.811 1.00 95.75 71 GLY A N 1
ATOM 538 C CA . GLY A 1 71 ? -5.155 13.015 3.024 1.00 95.75 71 GLY A CA 1
ATOM 539 C C . GLY A 1 71 ? -5.327 12.137 1.796 1.00 95.75 71 GLY A C 1
ATOM 540 O O . GLY A 1 71 ? -6.282 12.278 1.040 1.00 95.75 71 GLY A O 1
ATOM 541 N N . SER A 1 72 ? -4.425 11.182 1.605 1.00 96.44 72 SER A N 1
ATOM 542 C CA . SER A 1 72 ? -4.554 10.186 0.543 1.00 96.44 72 SER A CA 1
ATOM 543 C C . SER A 1 72 ? -3.974 8.840 0.952 1.00 96.44 72 SER A C 1
ATOM 545 O O . SER A 1 72 ? -3.030 8.758 1.743 1.00 96.44 72 SER A O 1
ATOM 547 N N . LEU A 1 73 ? -4.549 7.782 0.387 1.00 97.44 73 LEU A N 1
ATOM 548 C CA . LEU A 1 73 ? -3.972 6.447 0.375 1.00 97.44 73 LEU A CA 1
ATOM 549 C C . LEU A 1 73 ? -3.327 6.218 -0.990 1.00 97.44 73 LEU A C 1
ATOM 551 O O . LEU A 1 73 ? -3.967 6.409 -2.024 1.00 97.44 73 LEU A O 1
ATOM 555 N N . THR A 1 74 ? -2.068 5.802 -0.983 1.00 97.25 74 THR A N 1
ATOM 556 C CA . THR A 1 74 ? -1.264 5.618 -2.187 1.00 97.25 74 THR A CA 1
ATOM 557 C C . THR A 1 74 ? -0.746 4.190 -2.268 1.00 97.25 74 THR A C 1
ATOM 559 O O . THR A 1 74 ? -0.163 3.692 -1.309 1.00 97.25 74 THR A O 1
ATOM 562 N N . PHE A 1 75 ? -0.933 3.560 -3.425 1.00 96.81 75 PHE A N 1
ATOM 563 C CA . PHE A 1 75 ? -0.332 2.290 -3.813 1.00 96.81 75 PHE A CA 1
ATOM 564 C C . PHE A 1 75 ? 0.648 2.545 -4.957 1.00 96.81 75 PHE A C 1
ATOM 566 O O . PHE A 1 75 ? 0.229 2.867 -6.070 1.00 96.81 75 PHE A O 1
ATOM 573 N N . ARG A 1 76 ? 1.947 2.409 -4.701 1.00 96.38 76 ARG A N 1
ATOM 574 C CA . ARG A 1 76 ? 2.983 2.503 -5.733 1.00 96.38 76 ARG A CA 1
ATOM 575 C C . ARG A 1 76 ? 3.451 1.103 -6.097 1.00 96.38 76 ARG A C 1
ATOM 577 O O . ARG A 1 76 ? 3.885 0.346 -5.235 1.00 96.38 76 ARG A O 1
ATOM 584 N N . VAL A 1 77 ? 3.334 0.763 -7.374 1.00 96.25 77 VAL A N 1
ATOM 585 C CA . VAL A 1 77 ? 3.748 -0.525 -7.932 1.00 96.25 77 VAL A CA 1
ATOM 586 C C . VAL A 1 77 ? 5.004 -0.295 -8.751 1.00 96.25 77 VAL A C 1
ATOM 588 O O . VAL A 1 77 ? 5.031 0.610 -9.582 1.00 96.25 77 VAL A O 1
ATOM 591 N N . GLN A 1 78 ? 6.029 -1.107 -8.526 1.00 96.31 78 GLN A N 1
ATOM 592 C CA . GLN A 1 78 ? 7.273 -1.062 -9.282 1.00 96.31 78 GLN A CA 1
ATOM 593 C C . GLN A 1 78 ? 7.684 -2.471 -9.705 1.00 96.31 78 GLN A C 1
ATOM 595 O O . GLN A 1 78 ? 7.738 -3.378 -8.875 1.00 96.31 78 GLN A O 1
ATOM 600 N N . ALA A 1 79 ? 7.976 -2.646 -10.990 1.00 96.38 79 ALA A N 1
ATOM 601 C CA . ALA A 1 79 ? 8.572 -3.863 -11.528 1.00 96.38 79 ALA A CA 1
ATOM 602 C C . ALA A 1 79 ? 10.093 -3.704 -11.661 1.00 96.38 79 ALA A C 1
ATOM 604 O O . ALA A 1 79 ? 10.618 -2.588 -11.680 1.00 96.38 79 ALA A O 1
ATOM 605 N N . PHE A 1 80 ? 10.804 -4.824 -11.786 1.00 95.25 80 PHE A N 1
ATOM 606 C CA . PHE A 1 80 ? 12.258 -4.829 -11.920 1.00 95.25 80 PHE A CA 1
ATOM 607 C C . PHE A 1 80 ? 12.685 -5.670 -13.125 1.00 95.25 80 PHE A C 1
ATOM 609 O O . PHE A 1 80 ? 12.141 -6.748 -13.329 1.00 95.25 80 PHE A O 1
ATOM 616 N N . PRO A 1 81 ? 13.665 -5.223 -13.930 1.00 94.31 81 PRO A N 1
ATOM 617 C CA . PRO A 1 81 ? 14.121 -5.981 -15.097 1.00 94.31 81 PRO A CA 1
ATOM 618 C C . PRO A 1 81 ? 15.208 -7.012 -14.755 1.00 94.31 81 PRO A C 1
ATOM 620 O O . PRO A 1 81 ? 15.593 -7.816 -15.599 1.00 94.31 81 PRO A O 1
ATOM 623 N N . ARG A 1 82 ? 15.774 -6.945 -13.547 1.00 94.75 82 ARG A N 1
ATOM 624 C CA . ARG A 1 82 ? 16.881 -7.783 -13.074 1.00 94.75 82 ARG A CA 1
ATOM 625 C C . ARG A 1 82 ? 16.893 -7.825 -11.556 1.00 94.75 82 ARG A C 1
ATOM 627 O O . ARG A 1 82 ? 16.249 -6.998 -10.915 1.00 94.75 82 ARG A O 1
ATOM 634 N N . SER A 1 83 ? 17.668 -8.746 -11.000 1.00 93.81 83 SER A N 1
ATOM 635 C CA . SER A 1 83 ? 17.842 -8.831 -9.556 1.00 93.81 83 SER A CA 1
ATOM 636 C C . SER A 1 83 ? 18.669 -7.683 -8.991 1.00 93.81 83 SER A C 1
ATOM 638 O O . SER A 1 83 ? 19.593 -7.186 -9.639 1.00 93.81 83 SER A O 1
ATOM 640 N N . GLY A 1 84 ? 18.340 -7.277 -7.770 1.00 89.88 84 GLY A N 1
ATOM 641 C CA . GLY A 1 84 ? 19.025 -6.189 -7.092 1.00 89.88 84 GLY A CA 1
ATOM 642 C C . GLY A 1 84 ? 18.409 -5.843 -5.744 1.00 89.88 84 GLY A C 1
ATOM 643 O O . GLY A 1 84 ? 17.444 -6.457 -5.289 1.00 89.88 84 GLY A O 1
ATOM 644 N N . ARG A 1 85 ? 18.984 -4.826 -5.100 1.00 88.19 85 ARG A N 1
ATOM 645 C CA . ARG A 1 85 ? 18.455 -4.230 -3.872 1.00 88.19 85 ARG A CA 1
ATOM 646 C C . ARG A 1 85 ? 18.315 -2.723 -4.052 1.00 88.19 85 ARG A C 1
ATOM 648 O O . ARG A 1 85 ? 19.263 -2.086 -4.519 1.00 88.19 85 ARG A O 1
ATOM 655 N N . PRO A 1 86 ? 17.180 -2.127 -3.659 1.00 86.56 86 PRO A N 1
ATOM 656 C CA . PRO A 1 86 ? 17.061 -0.682 -3.579 1.00 86.56 86 PRO A CA 1
ATOM 657 C C . PRO A 1 86 ? 18.075 -0.101 -2.583 1.00 86.56 86 PRO A C 1
ATOM 659 O O . PRO A 1 86 ? 18.517 -0.764 -1.638 1.00 86.56 86 PRO A O 1
ATOM 662 N N . THR A 1 87 ? 18.435 1.165 -2.776 1.00 85.31 87 THR A N 1
ATOM 663 C CA . THR A 1 87 ? 19.240 1.924 -1.806 1.00 85.31 87 THR A CA 1
ATOM 664 C C . THR A 1 87 ? 18.402 2.369 -0.609 1.00 85.31 87 THR A C 1
ATOM 666 O O . THR A 1 87 ? 18.919 2.474 0.501 1.00 85.31 87 THR A O 1
ATOM 669 N N . GLN A 1 88 ? 17.105 2.595 -0.820 1.00 84.06 88 GLN A N 1
ATOM 670 C CA . GLN A 1 88 ? 16.180 3.043 0.213 1.00 84.06 88 GLN A CA 1
ATOM 671 C C . GLN A 1 88 ? 15.686 1.870 1.080 1.00 84.06 88 GLN A C 1
ATOM 673 O O . GLN A 1 88 ? 15.326 0.818 0.539 1.00 84.06 88 GLN A O 1
ATOM 678 N N . PRO A 1 89 ? 15.640 2.031 2.418 1.00 84.25 89 PRO A N 1
ATOM 679 C CA . PRO A 1 89 ? 14.943 1.104 3.309 1.00 84.25 89 PRO A CA 1
ATOM 680 C C . PRO A 1 89 ? 13.499 0.848 2.848 1.00 84.25 89 PRO A C 1
ATOM 682 O O . PRO A 1 89 ? 12.857 1.783 2.371 1.00 84.25 89 PRO A O 1
ATOM 685 N N . PRO A 1 90 ? 12.967 -0.382 2.991 1.00 87.19 90 PRO A N 1
ATOM 686 C CA . PRO A 1 90 ? 13.547 -1.547 3.675 1.00 87.19 90 PRO A CA 1
ATOM 687 C C . PRO A 1 90 ? 14.531 -2.394 2.837 1.00 87.19 90 PRO A C 1
ATOM 689 O O . PRO A 1 90 ? 14.932 -3.462 3.286 1.00 87.19 90 PRO A O 1
ATOM 692 N N . ARG A 1 91 ? 14.950 -1.938 1.645 1.00 86.19 91 ARG A N 1
ATOM 693 C CA . ARG A 1 91 ? 15.948 -2.610 0.779 1.00 86.19 91 ARG A CA 1
ATOM 694 C C . ARG A 1 91 ? 15.632 -4.084 0.467 1.00 86.19 91 ARG A C 1
ATOM 696 O O . ARG A 1 91 ? 16.537 -4.924 0.399 1.00 86.19 91 ARG A O 1
ATOM 703 N N . LEU A 1 92 ? 14.348 -4.387 0.257 1.00 86.50 92 LEU A N 1
ATOM 704 C CA . LEU A 1 92 ? 13.897 -5.727 -0.120 1.00 86.50 92 LEU A CA 1
ATOM 705 C C . LEU A 1 92 ? 14.613 -6.190 -1.393 1.00 86.50 92 LEU A C 1
ATOM 707 O O . LEU A 1 92 ? 14.743 -5.440 -2.364 1.00 86.50 92 LEU A O 1
ATOM 711 N N . LEU A 1 93 ? 15.103 -7.428 -1.361 1.00 88.88 93 LEU A N 1
ATOM 712 C CA . LEU A 1 93 ? 15.684 -8.069 -2.532 1.00 88.88 93 LEU A CA 1
ATOM 713 C C . LEU A 1 93 ? 14.581 -8.264 -3.574 1.00 88.88 93 LEU A C 1
ATOM 715 O O . LEU A 1 93 ? 13.535 -8.829 -3.261 1.00 88.88 93 LEU A O 1
ATOM 719 N N . HIS A 1 94 ? 14.829 -7.824 -4.800 1.00 90.62 94 HIS A N 1
ATOM 720 C CA . HIS A 1 94 ? 13.940 -8.054 -5.932 1.00 90.62 94 HIS A CA 1
ATOM 721 C C . HIS A 1 94 ? 14.646 -8.867 -7.014 1.00 90.62 94 HIS A C 1
ATOM 723 O O . HIS A 1 94 ? 15.875 -8.876 -7.100 1.00 90.62 94 HIS A O 1
ATOM 729 N N . THR A 1 95 ? 13.851 -9.528 -7.850 1.00 93.06 95 THR A N 1
ATOM 730 C CA . THR A 1 95 ? 14.260 -10.227 -9.076 1.00 93.06 95 THR A CA 1
ATOM 731 C C . THR A 1 95 ? 13.408 -9.760 -10.257 1.00 93.06 95 THR A C 1
ATOM 733 O O . THR A 1 95 ? 12.434 -9.026 -10.073 1.00 93.06 95 THR A O 1
ATOM 736 N N . ALA A 1 96 ? 13.749 -10.212 -11.469 1.00 94.62 96 ALA A N 1
ATOM 737 C CA . ALA A 1 96 ? 12.953 -9.944 -12.670 1.00 94.62 96 ALA A CA 1
ATOM 738 C C . ALA A 1 96 ? 11.518 -10.514 -12.605 1.00 94.62 96 ALA A C 1
ATOM 740 O O . ALA A 1 96 ? 10.640 -10.063 -13.334 1.00 94.62 96 ALA A O 1
ATOM 741 N N . ASP A 1 97 ? 11.274 -11.463 -11.697 1.00 94.50 97 ASP A N 1
ATOM 742 C CA . ASP A 1 97 ? 9.992 -12.158 -11.536 1.00 94.50 97 ASP A CA 1
ATOM 743 C C . ASP A 1 97 ? 9.119 -11.542 -10.430 1.00 94.50 97 ASP A C 1
ATOM 745 O O . ASP A 1 97 ? 8.064 -12.072 -10.081 1.00 94.50 97 ASP A O 1
ATOM 749 N N . THR A 1 98 ? 9.563 -10.428 -9.842 1.00 93.69 98 THR A N 1
ATOM 750 C CA . THR A 1 98 ? 8.895 -9.788 -8.704 1.00 93.69 98 THR A CA 1
ATOM 751 C C . THR A 1 98 ? 8.470 -8.363 -9.024 1.00 93.69 98 THR A C 1
ATOM 753 O O . THR A 1 98 ? 9.097 -7.654 -9.810 1.00 93.69 98 THR A O 1
ATOM 756 N N . CYS A 1 99 ? 7.407 -7.924 -8.358 1.00 94.19 99 CYS A N 1
ATOM 757 C CA . CYS A 1 99 ? 7.027 -6.521 -8.271 1.00 94.19 99 CYS A CA 1
ATOM 758 C C . CYS A 1 99 ? 7.003 -6.110 -6.799 1.00 94.19 99 CYS A C 1
ATOM 760 O O . CYS A 1 99 ? 6.611 -6.896 -5.936 1.00 94.19 99 CYS A O 1
ATOM 762 N N . GLN A 1 100 ? 7.381 -4.868 -6.520 1.00 94.62 100 GLN A N 1
ATOM 763 C CA . GLN A 1 100 ? 7.279 -4.269 -5.197 1.00 94.62 100 GLN A CA 1
ATOM 764 C C . GLN A 1 100 ? 6.027 -3.396 -5.124 1.00 94.62 100 GLN A C 1
ATOM 766 O O . GLN A 1 100 ? 5.744 -2.614 -6.035 1.00 94.62 100 GLN A O 1
ATOM 771 N N . LEU A 1 101 ? 5.285 -3.542 -4.027 1.00 95.31 101 LEU A N 1
ATOM 772 C CA . LEU A 1 101 ? 4.143 -2.705 -3.684 1.00 95.31 101 LEU A CA 1
ATOM 773 C C . LEU A 1 101 ? 4.486 -1.885 -2.443 1.00 95.31 101 LEU A C 1
ATOM 775 O O . LEU A 1 101 ? 4.717 -2.438 -1.370 1.00 95.31 101 LEU A O 1
ATOM 779 N N . GLU A 1 102 ? 4.461 -0.569 -2.585 1.00 95.44 102 GLU A N 1
ATOM 780 C CA . GLU A 1 102 ? 4.570 0.375 -1.479 1.00 95.44 102 GLU A CA 1
ATOM 781 C C . GLU A 1 102 ? 3.189 0.952 -1.177 1.00 95.44 102 GLU A C 1
ATOM 783 O O . GLU A 1 102 ? 2.463 1.372 -2.082 1.00 95.44 102 GLU A O 1
ATOM 788 N N . VAL A 1 103 ? 2.823 0.969 0.105 1.00 96.25 103 VAL A N 1
ATOM 789 C CA . VAL A 1 103 ? 1.550 1.521 0.576 1.00 96.25 103 VAL A CA 1
ATOM 790 C C . VAL A 1 103 ? 1.832 2.676 1.520 1.00 96.25 103 VAL A C 1
ATOM 792 O O . VAL A 1 103 ? 2.525 2.500 2.519 1.00 96.25 103 VAL A O 1
ATOM 795 N N . ALA A 1 104 ? 1.275 3.847 1.224 1.00 96.94 104 ALA A N 1
ATOM 796 C CA . ALA A 1 104 ? 1.442 5.038 2.045 1.00 96.94 104 ALA A CA 1
ATOM 797 C C . ALA A 1 104 ? 0.090 5.691 2.342 1.00 96.94 104 ALA A C 1
ATOM 799 O O . ALA A 1 104 ? -0.669 6.013 1.429 1.00 96.94 104 ALA A O 1
ATOM 800 N N . LEU A 1 105 ? -0.194 5.913 3.626 1.00 97.12 105 LEU A N 1
ATOM 801 C CA . LEU A 1 105 ? -1.300 6.747 4.091 1.00 97.12 105 LEU A CA 1
ATOM 802 C C . LEU A 1 105 ? -0.710 8.073 4.574 1.00 97.12 105 LEU A C 1
ATOM 804 O O . LEU A 1 105 ? 0.017 8.099 5.565 1.00 97.12 105 LEU A O 1
ATOM 808 N N . VAL A 1 106 ? -0.991 9.164 3.864 1.00 97.12 106 VAL A N 1
ATOM 809 C CA . VAL A 1 106 ? -0.367 10.474 4.113 1.00 97.12 106 VAL A CA 1
ATOM 810 C C . VAL A 1 106 ? -1.447 11.522 4.307 1.00 97.12 106 VAL A C 1
ATOM 812 O O . VAL A 1 106 ? -2.377 11.578 3.511 1.00 97.12 106 VAL A O 1
ATOM 815 N N . GLY A 1 107 ? -1.329 12.349 5.349 1.00 95.56 107 GLY A N 1
ATOM 816 C CA . GLY A 1 107 ? -2.191 13.518 5.578 1.00 95.56 107 GLY A CA 1
ATOM 817 C C . GLY A 1 107 ? -3.625 13.219 6.036 1.00 95.56 107 GLY A C 1
ATOM 818 O O . GLY A 1 107 ? -4.387 14.153 6.277 1.00 95.56 107 GLY A O 1
ATOM 819 N N . ALA A 1 108 ? -4.004 11.945 6.173 1.00 95.81 108 ALA A N 1
ATOM 820 C CA . ALA A 1 108 ? -5.306 11.572 6.714 1.00 95.81 108 ALA A CA 1
ATOM 821 C C . ALA A 1 108 ? -5.368 11.877 8.219 1.00 95.81 108 ALA A C 1
ATOM 823 O O . ALA A 1 108 ? -4.480 11.488 8.978 1.00 95.81 108 ALA A O 1
ATOM 824 N N . SER A 1 109 ? -6.417 12.571 8.651 1.00 96.50 109 SER A N 1
ATOM 825 C CA . SER A 1 109 ? -6.651 12.872 10.060 1.00 96.50 109 SER A CA 1
ATOM 826 C C . SER A 1 109 ? -7.178 11.630 10.783 1.00 96.50 109 SER A C 1
ATOM 828 O O . SER A 1 109 ? -8.228 11.105 10.399 1.00 96.50 109 SER A O 1
ATOM 830 N N . PRO A 1 110 ? -6.479 11.144 11.822 1.00 95.00 110 PRO A N 1
ATOM 831 C CA . PRO A 1 110 ? -6.963 10.031 12.622 1.00 95.00 110 PRO A CA 1
ATOM 832 C C . PRO A 1 110 ? -8.209 10.435 13.418 1.00 95.00 110 PRO A C 1
ATOM 834 O O . PRO A 1 110 ? -8.364 11.581 13.838 1.00 95.00 110 PRO A O 1
ATOM 837 N N . ARG A 1 111 ? -9.094 9.470 13.663 1.00 93.81 111 ARG A N 1
ATOM 838 C CA . ARG A 1 111 ? -10.316 9.629 14.467 1.00 93.81 111 ARG A CA 1
ATOM 839 C C . ARG A 1 111 ? -10.047 9.630 15.970 1.00 93.81 111 ARG A C 1
ATOM 841 O O . ARG A 1 111 ? -10.924 10.017 16.741 1.00 93.81 111 ARG A O 1
ATOM 848 N N . GLY A 1 112 ? -8.869 9.180 16.393 1.00 90.88 112 GLY A N 1
ATOM 849 C CA . GLY A 1 112 ? -8.451 9.135 17.787 1.00 90.88 112 GLY A CA 1
ATOM 850 C C . GLY A 1 112 ? -6.994 9.544 17.977 1.00 90.88 112 GLY A C 1
ATOM 851 O O . GLY A 1 112 ? -6.174 9.492 17.065 1.00 90.88 112 GLY A O 1
ATOM 852 N N . ASN A 1 113 ? -6.647 9.906 19.213 1.00 89.94 113 ASN A N 1
ATOM 853 C CA . ASN A 1 113 ? -5.301 10.377 19.562 1.00 89.94 113 ASN A CA 1
ATOM 854 C C . ASN A 1 113 ? -4.223 9.282 19.473 1.00 89.94 113 ASN A C 1
ATOM 856 O O . ASN A 1 113 ? -3.034 9.586 19.466 1.00 89.94 113 ASN A O 1
ATOM 860 N N . ARG A 1 114 ? -4.625 8.005 19.460 1.00 91.12 114 ARG A N 1
ATOM 861 C CA . ARG A 1 114 ? -3.736 6.834 19.384 1.00 91.12 114 ARG A CA 1
ATOM 862 C C . ARG A 1 114 ? -4.216 5.854 18.316 1.00 91.12 114 ARG A C 1
ATOM 864 O O . ARG A 1 114 ? -4.277 4.652 18.560 1.00 91.12 114 ARG A O 1
ATOM 871 N N . SER A 1 115 ? -4.621 6.380 17.163 1.00 92.25 115 SER A N 1
ATOM 872 C CA . SER A 1 115 ? -5.110 5.548 16.067 1.00 92.25 115 SER A CA 1
ATOM 873 C C . SER A 1 115 ? -4.004 4.669 15.480 1.00 92.25 115 SER A C 1
ATOM 875 O O . SER A 1 115 ? -2.924 5.150 15.142 1.00 92.25 115 SER A O 1
ATOM 877 N N . LEU A 1 116 ? -4.305 3.382 15.319 1.00 93.44 116 LEU A N 1
ATOM 878 C CA . LEU A 1 116 ? -3.487 2.407 14.600 1.00 93.44 116 LEU A CA 1
ATOM 879 C C . LEU A 1 116 ? -4.200 2.013 13.310 1.00 93.44 116 LEU A C 1
ATOM 881 O O . LEU A 1 116 ? -5.359 1.602 13.347 1.00 93.44 116 LEU A O 1
ATOM 885 N N . PHE A 1 117 ? -3.513 2.125 12.175 1.00 93.75 117 PHE A N 1
ATOM 886 C CA . PHE A 1 117 ? -4.067 1.781 10.867 1.00 93.75 117 PHE A CA 1
ATOM 887 C C . PHE A 1 117 ? -3.632 0.383 10.430 1.00 93.75 117 PHE A C 1
ATOM 889 O O . PHE A 1 117 ? -2.526 -0.058 10.732 1.00 93.75 117 PHE A O 1
ATOM 896 N N . GLY A 1 118 ? -4.500 -0.306 9.694 1.00 92.88 118 GLY A N 1
ATOM 897 C CA . GLY A 1 118 ? -4.218 -1.624 9.131 1.00 92.88 118 GLY A CA 1
ATOM 898 C C . GLY A 1 118 ? -4.860 -1.795 7.762 1.00 92.88 118 GLY A C 1
ATOM 899 O O . GLY A 1 118 ? -5.864 -1.155 7.462 1.00 92.88 118 GLY A O 1
ATOM 900 N N . LEU A 1 119 ? -4.295 -2.665 6.930 1.00 93.19 119 LEU A N 1
ATOM 901 C CA . LEU A 1 119 ? -4.811 -2.948 5.594 1.00 93.19 119 LEU A CA 1
ATOM 902 C C . LEU A 1 119 ? -5.259 -4.404 5.502 1.00 93.19 119 LEU A C 1
ATOM 904 O O . LEU A 1 119 ? -4.520 -5.315 5.868 1.00 93.19 119 LEU A O 1
ATOM 908 N N . GLU A 1 120 ? -6.456 -4.624 4.973 1.00 91.62 120 GLU A N 1
ATOM 909 C CA . GLU A 1 120 ? -6.927 -5.964 4.652 1.00 91.62 120 GLU A CA 1
ATOM 910 C C . GLU A 1 120 ? -6.333 -6.448 3.325 1.00 91.62 120 GLU A C 1
ATOM 912 O O . GLU A 1 120 ? -6.573 -5.858 2.265 1.00 91.62 120 GLU A O 1
ATOM 917 N N . VAL A 1 121 ? -5.602 -7.564 3.371 1.00 88.44 121 VAL A N 1
ATOM 918 C CA . VAL A 1 121 ? -5.055 -8.230 2.186 1.00 88.44 121 VAL A CA 1
ATOM 919 C C . VAL A 1 121 ? -5.752 -9.569 2.002 1.00 88.44 121 VAL A C 1
ATOM 921 O O . VAL A 1 121 ? -5.725 -10.431 2.875 1.00 88.44 121 VAL A O 1
ATOM 924 N N . ALA A 1 122 ? -6.371 -9.747 0.838 1.00 85.38 122 ALA A N 1
ATOM 925 C CA . ALA A 1 122 ? -7.040 -10.985 0.469 1.00 85.38 122 ALA A CA 1
ATOM 926 C C . ALA A 1 122 ? -6.407 -11.555 -0.797 1.00 85.38 122 ALA A C 1
ATOM 928 O O . ALA A 1 122 ? -6.358 -10.891 -1.835 1.00 85.38 122 ALA A O 1
ATOM 929 N N . MET A 1 123 ? -5.987 -12.811 -0.716 1.00 81.00 123 MET A N 1
ATOM 930 C CA . MET A 1 123 ? -5.424 -13.562 -1.831 1.00 81.00 123 MET A CA 1
ATOM 931 C C . MET A 1 123 ? -6.418 -14.630 -2.317 1.00 81.00 123 MET A C 1
ATOM 933 O O . MET A 1 123 ? -7.431 -14.920 -1.662 1.00 81.00 123 MET A O 1
ATOM 937 N N . LEU A 1 124 ? -6.197 -15.148 -3.523 1.00 83.50 124 LEU A N 1
ATOM 938 C CA . LEU A 1 124 ? -6.971 -16.252 -4.086 1.00 83.50 124 LEU A CA 1
ATOM 939 C C . LEU A 1 124 ? -6.111 -17.513 -4.021 1.00 83.50 124 LEU A C 1
ATOM 941 O O . LEU A 1 124 ? -5.006 -17.509 -4.549 1.00 83.50 124 LEU A O 1
ATOM 945 N N . GLY A 1 125 ? -6.625 -18.551 -3.363 1.00 79.06 125 GLY A N 1
ATOM 946 C CA . GLY A 1 125 ? -5.922 -19.816 -3.187 1.00 79.06 125 GLY A CA 1
ATOM 947 C C . GLY A 1 125 ? -6.393 -20.915 -4.135 1.00 79.06 125 GLY A C 1
ATOM 948 O O . GLY A 1 125 ? -7.541 -20.867 -4.582 1.00 79.06 125 GLY A O 1
ATOM 949 N N . PRO A 1 126 ? -5.548 -21.928 -4.402 1.00 78.75 126 PRO A N 1
ATOM 950 C CA . PRO A 1 126 ? -5.887 -23.064 -5.258 1.00 78.75 126 PRO A CA 1
ATOM 951 C C . PRO A 1 126 ? -6.840 -24.070 -4.586 1.00 78.75 126 PRO A C 1
ATOM 953 O O . PRO A 1 126 ? -7.362 -24.960 -5.251 1.00 78.75 126 PRO A O 1
ATOM 956 N N . GLY A 1 127 ? -7.088 -23.946 -3.278 1.00 76.69 127 GLY A N 1
ATOM 957 C CA . GLY A 1 127 ? -7.923 -24.867 -2.509 1.00 76.69 127 GLY A CA 1
ATOM 958 C C . GLY A 1 127 ? -8.524 -24.230 -1.250 1.00 76.69 127 GLY A C 1
ATOM 959 O O . GLY A 1 127 ? -8.421 -23.019 -1.055 1.00 76.69 127 GLY A O 1
ATOM 960 N N . PRO A 1 128 ? -9.172 -25.032 -0.384 1.00 73.12 128 PRO A N 1
ATOM 961 C CA . PRO A 1 128 ? -9.845 -24.537 0.820 1.00 73.12 128 PRO A CA 1
ATOM 962 C C . PRO A 1 128 ? -8.881 -24.157 1.954 1.00 73.12 128 PRO A C 1
ATOM 964 O O . PRO A 1 128 ? -9.301 -23.516 2.914 1.00 73.12 128 PRO A O 1
ATOM 967 N N . ALA A 1 129 ? -7.614 -24.572 1.870 1.00 76.31 129 ALA A N 1
ATOM 968 C CA . ALA A 1 129 ? -6.596 -24.260 2.862 1.00 76.31 129 ALA A CA 1
ATOM 969 C C . ALA A 1 129 ? -6.004 -22.862 2.627 1.00 76.31 129 ALA A C 1
ATOM 971 O O . ALA A 1 129 ? -5.726 -22.477 1.490 1.00 76.31 129 ALA A O 1
ATOM 972 N N . CYS A 1 130 ? -5.786 -22.122 3.715 1.00 78.00 130 CYS A N 1
ATOM 973 C CA . CYS A 1 130 ? -5.057 -20.859 3.695 1.00 78.00 130 CYS A CA 1
ATOM 974 C C . CYS A 1 130 ? -3.573 -21.110 4.009 1.00 78.00 130 CYS A C 1
ATOM 976 O O . CYS A 1 130 ? -3.284 -21.869 4.937 1.00 78.00 130 CYS A O 1
ATOM 978 N N . PRO A 1 131 ? -2.640 -20.464 3.295 1.00 83.62 131 PRO A N 1
ATOM 979 C CA . PRO A 1 131 ? -1.224 -20.555 3.596 1.00 83.62 131 PRO A CA 1
ATOM 980 C C . PRO A 1 131 ? -0.911 -19.815 4.897 1.00 83.62 131 PRO A C 1
ATOM 982 O O . PRO A 1 131 ? -1.598 -18.864 5.280 1.00 83.62 131 PRO A O 1
ATOM 985 N N . SER A 1 132 ? 0.139 -20.255 5.582 1.00 84.06 132 SER A N 1
ATOM 986 C CA . SER A 1 132 ? 0.660 -19.602 6.782 1.00 84.06 132 SER A CA 1
ATOM 987 C C . SER A 1 132 ? 1.812 -18.672 6.423 1.00 84.06 132 SER A C 1
ATOM 989 O O . SER A 1 132 ? 2.684 -19.052 5.641 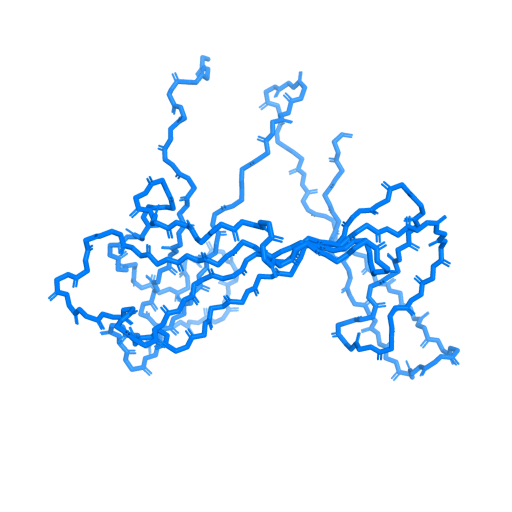1.00 84.06 132 SER A O 1
ATOM 991 N N . VAL A 1 133 ? 1.859 -17.497 7.049 1.00 85.38 133 VAL A N 1
ATOM 992 C CA . VAL A 1 133 ? 3.022 -16.606 6.966 1.00 85.38 133 VAL A CA 1
ATOM 993 C C . VAL A 1 133 ? 4.214 -17.276 7.651 1.00 85.38 133 VAL A C 1
ATOM 995 O O . VAL A 1 133 ? 4.088 -17.775 8.769 1.00 85.38 133 VAL A O 1
ATOM 998 N N . GLN A 1 134 ? 5.358 -17.294 6.975 1.00 84.31 134 GLN A N 1
ATOM 999 C CA . GLN A 1 134 ? 6.618 -17.835 7.472 1.00 84.31 134 GLN A CA 1
ATOM 1000 C C . GLN A 1 134 ? 7.612 -16.690 7.665 1.00 84.31 134 GLN A C 1
ATOM 1002 O O . GLN A 1 134 ? 7.901 -15.959 6.721 1.00 84.31 134 GLN A O 1
ATOM 1007 N N . GLY A 1 135 ? 8.131 -16.536 8.882 1.00 81.81 135 GLY A N 1
ATOM 1008 C CA . GLY A 1 135 ? 9.195 -15.579 9.172 1.00 81.81 135 GLY A CA 1
ATOM 1009 C C . GLY A 1 135 ? 10.562 -16.181 8.857 1.00 81.81 135 GLY A C 1
ATOM 1010 O O . GLY A 1 135 ? 10.921 -17.227 9.395 1.00 81.81 135 GLY A O 1
ATOM 1011 N N . GLN A 1 136 ? 11.336 -15.510 8.015 1.00 77.12 136 GLN A N 1
ATOM 1012 C CA . GLN A 1 136 ? 12.718 -15.831 7.695 1.00 77.12 136 GLN A CA 1
ATOM 1013 C C . GLN A 1 136 ? 13.632 -14.748 8.267 1.00 77.12 136 GLN A C 1
ATOM 1015 O O . GLN A 1 136 ? 13.367 -13.555 8.136 1.00 77.12 136 GLN A O 1
ATOM 1020 N N . GLN A 1 137 ? 14.725 -15.161 8.901 1.00 74.19 137 GLN A N 1
ATOM 1021 C CA . GLN A 1 137 ? 15.774 -14.253 9.351 1.00 74.19 137 GLN A CA 1
ATOM 1022 C C . GLN A 1 137 ? 16.993 -14.431 8.455 1.00 74.19 137 GLN A C 1
ATOM 1024 O O . GLN A 1 137 ? 17.439 -15.554 8.222 1.00 74.19 137 GLN A O 1
ATOM 1029 N N . SER A 1 138 ? 17.530 -13.329 7.950 1.00 66.00 138 SER A N 1
ATOM 1030 C CA . SER A 1 138 ? 18.790 -13.322 7.214 1.00 66.00 138 SER A CA 1
ATOM 1031 C C . SER A 1 138 ? 19.731 -12.293 7.812 1.00 66.00 138 SER A C 1
ATOM 1033 O O . SER A 1 138 ? 19.322 -11.177 8.139 1.00 66.00 138 SER A O 1
ATOM 1035 N N . ILE A 1 139 ? 20.997 -12.670 7.924 1.00 60.88 139 ILE A N 1
ATOM 1036 C CA . ILE A 1 139 ? 22.083 -11.750 8.238 1.00 60.88 139 ILE A CA 1
ATOM 1037 C C . ILE A 1 139 ? 22.601 -11.245 6.893 1.00 60.88 139 ILE A C 1
ATOM 1039 O O . ILE A 1 139 ? 22.966 -12.053 6.043 1.00 60.88 139 ILE A O 1
ATOM 1043 N N . ASP A 1 140 ? 22.567 -9.934 6.685 1.00 61.81 140 ASP A N 1
ATOM 1044 C CA . ASP A 1 140 ? 23.242 -9.285 5.559 1.00 61.81 140 ASP A CA 1
ATOM 1045 C C . ASP A 1 140 ? 24.430 -8.52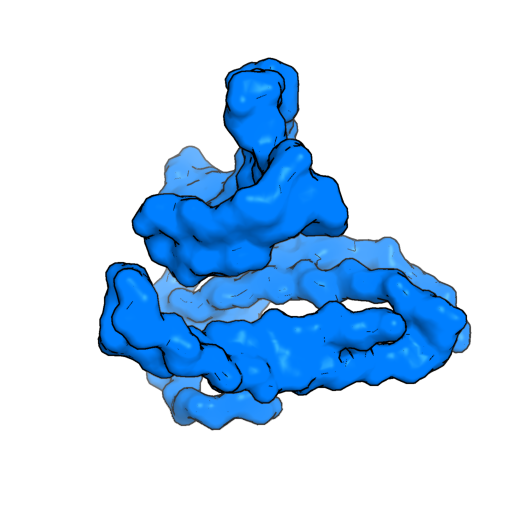4 6.152 1.00 61.81 140 ASP A C 1
ATOM 1047 O O . ASP A 1 140 ? 24.270 -7.482 6.787 1.00 61.81 140 ASP A O 1
ATOM 1051 N N . ASP A 1 141 ? 25.615 -9.116 6.057 1.00 63.84 141 ASP A N 1
ATOM 1052 C CA . ASP A 1 141 ? 26.873 -8.550 6.540 1.00 63.84 141 ASP A CA 1
ATOM 1053 C C . ASP A 1 141 ? 27.596 -7.720 5.468 1.00 63.84 141 ASP A C 1
ATOM 1055 O O . ASP A 1 141 ? 28.583 -7.051 5.774 1.00 63.84 141 ASP A O 1
ATOM 1059 N N . GLU A 1 142 ? 27.087 -7.703 4.233 1.00 61.88 142 GLU A N 1
ATOM 1060 C CA . GLU A 1 142 ? 27.755 -7.082 3.089 1.00 61.88 142 GLU A CA 1
ATOM 1061 C C . GLU A 1 142 ? 27.443 -5.578 2.973 1.00 61.88 142 GLU A C 1
ATOM 1063 O O . GLU A 1 142 ? 28.302 -4.800 2.551 1.00 61.88 142 GLU A O 1
ATOM 1068 N N . TYR A 1 143 ? 26.246 -5.129 3.387 1.00 54.38 143 TYR A N 1
ATOM 1069 C CA . TYR A 1 143 ? 25.814 -3.738 3.152 1.00 54.38 143 TYR A CA 1
ATOM 1070 C C . TYR A 1 143 ? 25.267 -2.960 4.358 1.00 54.38 143 TYR A C 1
ATOM 1072 O O . TYR A 1 143 ? 25.200 -1.730 4.277 1.00 54.38 143 TYR A O 1
ATOM 1080 N N . ALA A 1 144 ? 24.864 -3.617 5.449 1.00 54.19 144 ALA A N 1
ATOM 1081 C CA . ALA A 1 144 ? 24.556 -2.981 6.736 1.00 54.19 144 ALA A CA 1
ATOM 1082 C C . ALA A 1 144 ? 24.403 -4.066 7.816 1.00 54.19 144 ALA A C 1
ATOM 1084 O O . ALA A 1 144 ? 23.464 -4.848 7.698 1.00 54.19 144 ALA A O 1
ATOM 1085 N N . PRO A 1 145 ? 25.236 -4.110 8.876 1.00 54.66 145 PRO A N 1
ATOM 1086 C CA . PRO A 1 145 ? 25.123 -5.135 9.913 1.00 54.66 145 PRO A CA 1
ATOM 1087 C C . PRO A 1 145 ? 23.782 -5.007 10.653 1.00 54.66 145 PRO A C 1
ATOM 1089 O O . PRO A 1 145 ? 23.634 -4.204 11.574 1.00 54.66 145 PRO A O 1
ATOM 1092 N N . ALA A 1 146 ? 22.791 -5.788 10.227 1.00 56.16 146 ALA A N 1
ATOM 1093 C CA . ALA A 1 146 ? 21.473 -5.886 10.838 1.00 56.16 146 ALA A CA 1
ATOM 1094 C C . ALA A 1 146 ? 20.860 -7.269 10.566 1.00 56.16 146 ALA A C 1
ATOM 1096 O O . ALA A 1 146 ? 21.077 -7.874 9.515 1.00 56.16 146 ALA A O 1
ATOM 1097 N N . VAL A 1 147 ? 20.074 -7.772 11.522 1.00 60.16 147 VAL A N 1
ATOM 1098 C CA . VAL A 1 147 ? 19.214 -8.942 11.303 1.00 60.16 147 VAL A CA 1
ATOM 1099 C C . VAL A 1 147 ? 17.990 -8.462 10.535 1.00 60.16 147 VAL A C 1
ATOM 1101 O O . VAL A 1 147 ? 17.185 -7.694 11.062 1.00 60.16 147 VAL A O 1
ATOM 1104 N N . PHE A 1 148 ? 17.851 -8.907 9.290 1.00 69.38 148 PHE A N 1
ATOM 1105 C CA . PHE A 1 148 ? 16.648 -8.670 8.506 1.00 69.38 148 PHE A CA 1
ATOM 1106 C C . PHE A 1 148 ? 15.648 -9.775 8.815 1.00 69.38 148 PHE A C 1
ATOM 1108 O O . PHE A 1 148 ? 15.954 -10.958 8.663 1.00 69.38 148 PHE A O 1
ATOM 1115 N N . GLN A 1 149 ? 14.454 -9.382 9.247 1.00 78.19 149 GLN A N 1
ATOM 1116 C CA . GLN A 1 149 ? 13.311 -10.277 9.329 1.00 78.19 149 GLN A CA 1
ATOM 1117 C C . GLN A 1 149 ? 12.438 -10.052 8.092 1.00 78.19 149 GLN A C 1
ATOM 1119 O O . GLN A 1 149 ? 12.062 -8.921 7.787 1.00 78.19 149 GLN A O 1
ATOM 1124 N N . LEU A 1 150 ? 12.152 -11.131 7.372 1.00 84.25 150 LEU A N 1
ATOM 1125 C CA . LEU A 1 150 ? 11.309 -11.158 6.187 1.00 84.25 150 LEU A CA 1
ATOM 1126 C C . LEU A 1 150 ? 10.147 -12.108 6.443 1.00 84.25 150 LEU A C 1
ATOM 1128 O O . LEU A 1 150 ? 10.365 -13.283 6.714 1.00 84.25 150 LEU A O 1
ATOM 1132 N N . ASP A 1 151 ? 8.925 -11.617 6.306 1.00 86.81 151 ASP A N 1
ATOM 1133 C CA . ASP A 1 151 ? 7.743 -12.468 6.334 1.00 86.81 151 ASP A CA 1
ATOM 1134 C C . ASP A 1 151 ? 7.361 -12.851 4.902 1.00 86.81 151 ASP A C 1
ATOM 1136 O O . ASP A 1 151 ? 7.165 -11.991 4.040 1.00 86.81 151 ASP A O 1
ATOM 1140 N N . GLN A 1 152 ? 7.259 -14.151 4.643 1.00 86.00 152 GLN A N 1
ATOM 1141 C CA . GLN A 1 152 ? 6.932 -14.708 3.338 1.00 86.00 152 GLN A CA 1
ATOM 1142 C C . GLN A 1 152 ? 5.630 -15.503 3.404 1.00 86.00 152 GLN A C 1
ATOM 1144 O O . GLN A 1 152 ? 5.367 -16.238 4.355 1.00 86.00 152 GLN A O 1
ATOM 1149 N N . LEU A 1 153 ? 4.813 -15.375 2.362 1.00 85.25 153 LEU A N 1
ATOM 1150 C CA . LEU A 1 153 ? 3.602 -16.165 2.183 1.00 85.25 153 LEU A CA 1
ATOM 1151 C C . LEU A 1 153 ? 3.688 -16.891 0.840 1.00 85.25 153 LEU A C 1
ATOM 1153 O O . LEU A 1 153 ? 3.767 -16.250 -0.206 1.00 85.25 153 LEU A O 1
ATOM 1157 N N . LEU A 1 154 ? 3.705 -18.221 0.890 1.00 83.62 154 LEU A N 1
ATOM 1158 C CA . LEU A 1 154 ? 3.809 -19.101 -0.273 1.00 83.62 154 LEU A CA 1
ATOM 1159 C C . LEU A 1 154 ? 2.467 -19.782 -0.538 1.00 83.62 154 LEU A C 1
ATOM 1161 O O . LEU A 1 154 ? 1.779 -20.160 0.409 1.00 83.62 154 LEU A O 1
ATOM 1165 N N . TRP A 1 155 ? 2.124 -19.934 -1.815 1.00 75.50 155 TRP A N 1
ATOM 1166 C CA . TRP A 1 155 ? 0.957 -20.688 -2.275 1.00 75.50 155 TRP A CA 1
ATOM 1167 C C . TRP A 1 155 ? 1.336 -22.092 -2.724 1.00 75.50 155 TRP A C 1
ATOM 1169 O O . TRP A 1 155 ? 2.445 -22.243 -3.284 1.00 75.50 155 TRP A O 1
#